Protein AF-A0A3N4GVA1-F1 (afdb_monomer_lite)

Sequence (71 aa):
MVKPFDVVIIFPLIVLSFLPTVIFAVQQTNNNNVYAVISINGEEVDRFLLTGNEEHRLITYYPAPGKYN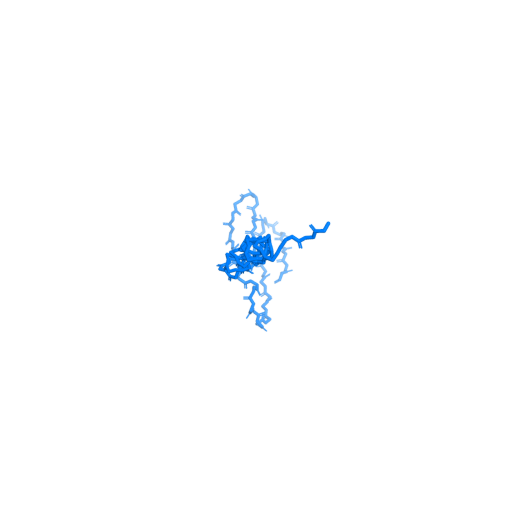IV

Secondary structure (DSSP, 8-state):
---HHHHHHHHHHHHHHTHHHHHHHHHHHT----EEEEEETTEEEEEEE-TT-------EEEEETTEEEE-

Structure (mmCIF, N/CA/C/O backbone):
data_AF-A0A3N4GVA1-F1
#
_entry.id   AF-A0A3N4GVA1-F1
#
loop_
_atom_site.group_PDB
_atom_site.id
_atom_site.type_symbol
_atom_site.label_atom_id
_atom_site.label_alt_id
_atom_site.label_comp_id
_atom_site.label_asym_id
_atom_site.label_entity_id
_atom_site.label_seq_id
_atom_site.pdbx_PDB_ins_code
_atom_site.Cartn_x
_atom_si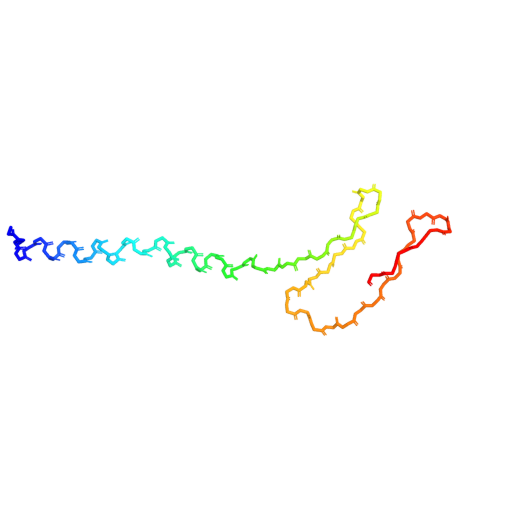te.Cartn_y
_atom_site.Cartn_z
_atom_site.occupancy
_atom_site.B_iso_or_equiv
_atom_site.auth_seq_id
_atom_site.auth_comp_id
_atom_site.auth_asym_id
_atom_site.auth_atom_id
_atom_site.pdbx_PDB_model_num
ATOM 1 N N . MET A 1 1 ? 9.226 5.490 -49.397 1.00 70.50 1 MET A N 1
ATOM 2 C CA . MET A 1 1 ? 10.681 5.226 -49.383 1.00 70.50 1 MET A CA 1
ATOM 3 C C . MET A 1 1 ? 11.254 6.040 -48.235 1.00 70.50 1 MET A C 1
ATOM 5 O O . MET A 1 1 ? 11.163 7.258 -48.299 1.00 70.50 1 MET A O 1
ATOM 9 N N . VAL A 1 2 ? 11.689 5.395 -47.152 1.00 72.19 2 VAL A N 1
ATOM 10 C CA . VAL A 1 2 ? 12.222 6.087 -45.964 1.00 72.19 2 VAL A CA 1
ATOM 11 C C . VAL A 1 2 ? 13.620 6.585 -46.318 1.00 72.19 2 VAL A C 1
ATOM 13 O O . VAL A 1 2 ? 14.442 5.783 -46.772 1.00 72.19 2 VAL A O 1
ATOM 16 N N . LYS A 1 3 ? 13.885 7.892 -46.210 1.00 84.00 3 LYS A N 1
ATOM 17 C CA . LYS A 1 3 ? 15.227 8.413 -46.501 1.00 84.00 3 LYS A CA 1
ATOM 18 C C . LYS A 1 3 ? 16.169 8.037 -45.351 1.00 84.00 3 LYS A C 1
ATOM 20 O O . LYS A 1 3 ? 15.726 7.970 -44.207 1.00 84.00 3 LYS A O 1
ATOM 25 N N . PRO A 1 4 ? 17.474 7.844 -45.605 1.00 78.44 4 PRO A N 1
ATOM 26 C CA . PRO A 1 4 ? 18.434 7.483 -44.557 1.00 78.44 4 PRO A CA 1
ATOM 27 C C . PRO A 1 4 ? 18.426 8.461 -43.372 1.00 78.44 4 PRO A C 1
ATOM 29 O O . PRO A 1 4 ? 18.567 8.054 -42.226 1.00 78.44 4 PRO A O 1
ATOM 32 N N . PHE A 1 5 ? 18.185 9.746 -43.648 1.00 84.94 5 PHE A N 1
ATOM 33 C CA . PHE A 1 5 ? 18.066 10.796 -42.636 1.00 84.94 5 PHE A CA 1
ATOM 34 C C . PHE A 1 5 ? 16.785 10.713 -41.796 1.00 84.94 5 PHE A C 1
ATOM 36 O O . PHE A 1 5 ? 16.798 11.108 -40.633 1.00 84.94 5 PHE A O 1
ATOM 43 N N . ASP A 1 6 ? 15.702 10.155 -42.340 1.00 84.50 6 ASP A N 1
ATOM 44 C CA . ASP A 1 6 ? 14.464 9.953 -41.585 1.00 84.50 6 ASP A CA 1
ATOM 45 C C . ASP A 1 6 ? 14.698 8.925 -40.474 1.00 84.50 6 ASP A C 1
ATOM 47 O O . ASP A 1 6 ? 14.219 9.100 -39.362 1.00 84.50 6 ASP A O 1
ATOM 51 N N . VAL A 1 7 ? 15.508 7.891 -40.731 1.00 87.44 7 VAL A N 1
ATOM 52 C CA . VAL A 1 7 ? 15.862 6.872 -39.728 1.00 87.44 7 VAL A CA 1
ATOM 53 C C . VAL A 1 7 ? 16.640 7.486 -38.562 1.00 87.44 7 VAL A C 1
ATOM 55 O O . VAL A 1 7 ? 16.372 7.154 -37.409 1.00 87.44 7 VAL A O 1
ATOM 58 N N . VAL A 1 8 ? 17.548 8.426 -38.847 1.00 90.56 8 VAL A N 1
ATOM 59 C CA . VAL A 1 8 ? 18.349 9.130 -37.828 1.00 90.56 8 VAL A CA 1
ATOM 60 C C . VAL A 1 8 ? 17.470 9.943 -36.877 1.00 90.56 8 VAL A C 1
ATOM 62 O O . VAL A 1 8 ? 17.807 10.074 -35.705 1.00 90.56 8 VAL A O 1
ATOM 65 N N . ILE A 1 9 ? 16.339 10.464 -37.356 1.00 91.25 9 ILE A N 1
ATOM 66 C CA . ILE A 1 9 ? 15.401 11.263 -36.556 1.00 91.25 9 ILE A CA 1
ATOM 67 C C . ILE A 1 9 ? 14.354 10.371 -35.877 1.00 91.25 9 ILE A C 1
ATOM 69 O O . ILE A 1 9 ? 14.054 10.536 -34.696 1.00 91.25 9 ILE A O 1
ATOM 73 N N . ILE A 1 10 ? 13.812 9.395 -36.601 1.00 92.44 10 ILE A N 1
ATOM 74 C CA . ILE A 1 10 ? 12.736 8.523 -36.124 1.00 92.44 10 ILE A CA 1
ATOM 75 C C . ILE A 1 10 ? 13.236 7.577 -35.029 1.00 92.44 10 ILE A C 1
ATOM 77 O O . ILE A 1 10 ? 12.524 7.346 -34.057 1.00 92.44 10 ILE A O 1
ATOM 81 N N . PHE A 1 11 ? 14.459 7.057 -35.141 1.00 92.94 11 PHE A N 1
ATOM 82 C CA . PHE A 1 11 ? 15.014 6.151 -34.137 1.00 92.94 11 PHE A CA 1
ATOM 83 C C . PHE A 1 11 ? 15.072 6.766 -32.721 1.00 92.94 11 PHE A C 1
ATOM 85 O O . PHE A 1 11 ? 14.493 6.176 -31.805 1.00 92.94 11 PHE A O 1
ATOM 92 N N . PRO A 1 12 ? 15.677 7.952 -32.494 1.00 94.25 12 PRO A N 1
ATOM 93 C CA . PRO A 1 12 ? 15.661 8.578 -31.177 1.00 94.25 12 PRO A CA 1
ATOM 94 C C . PRO A 1 12 ? 14.254 9.003 -30.750 1.00 94.25 12 PRO A C 1
ATOM 96 O O . PRO A 1 12 ? 13.952 8.899 -29.569 1.00 94.25 12 PRO A O 1
ATOM 99 N N . LEU A 1 13 ? 13.368 9.410 -31.668 1.00 94.75 13 LEU A N 1
ATOM 100 C CA . LEU A 1 13 ? 11.961 9.692 -31.340 1.00 94.75 13 LEU A CA 1
ATOM 101 C C . LEU A 1 13 ? 11.244 8.464 -30.768 1.00 94.75 13 LEU A C 1
ATOM 103 O O . LEU A 1 13 ? 10.523 8.585 -29.780 1.00 94.75 13 LEU A O 1
ATOM 107 N N . ILE A 1 14 ? 11.474 7.284 -31.349 1.00 94.94 14 ILE A N 1
ATOM 108 C CA . ILE A 1 14 ? 10.928 6.024 -30.834 1.00 94.94 14 ILE A CA 1
ATOM 109 C C . ILE A 1 14 ? 11.484 5.753 -29.437 1.00 94.94 14 ILE A C 1
ATOM 111 O O . ILE A 1 14 ? 10.701 5.511 -28.526 1.00 94.94 14 ILE A O 1
ATOM 115 N N . VAL A 1 15 ? 12.800 5.855 -29.226 1.00 96.06 15 VAL A N 1
ATOM 116 C CA . VAL A 1 15 ? 13.402 5.629 -27.897 1.00 96.06 15 VAL A CA 1
ATOM 117 C C . VAL A 1 15 ? 12.867 6.626 -26.862 1.00 96.06 15 VAL A C 1
ATOM 119 O O . VAL A 1 15 ? 12.457 6.231 -25.772 1.00 96.06 15 VAL A O 1
ATOM 122 N N . LEU A 1 16 ? 12.805 7.912 -27.215 1.00 96.62 16 LEU A N 1
ATOM 123 C CA . LEU A 1 16 ? 12.300 8.973 -26.344 1.00 96.62 16 LEU A CA 1
ATOM 124 C C . LEU A 1 16 ? 10.804 8.823 -26.047 1.00 96.62 16 LEU A C 1
ATOM 126 O O . LEU A 1 16 ? 10.363 9.234 -24.976 1.00 96.62 16 LEU A O 1
ATOM 130 N N . SER A 1 17 ? 10.026 8.192 -26.932 1.00 95.88 17 SER A N 1
ATOM 131 C CA . SER A 1 17 ? 8.601 7.933 -26.689 1.00 95.88 17 SER A CA 1
ATOM 132 C C . SER A 1 17 ? 8.343 7.006 -25.494 1.00 95.88 17 SER A C 1
ATOM 134 O O . SER A 1 17 ? 7.259 7.057 -24.918 1.00 95.88 17 SER A O 1
ATOM 136 N N . PHE A 1 18 ? 9.343 6.222 -25.069 1.00 95.81 18 PHE A N 1
ATOM 137 C CA . PHE A 1 18 ? 9.272 5.370 -23.876 1.00 95.81 18 PHE A CA 1
ATOM 138 C C . PHE A 1 18 ? 9.722 6.076 -22.586 1.00 95.81 18 PHE A C 1
ATOM 140 O O . PHE A 1 18 ? 9.570 5.507 -21.502 1.00 95.81 18 PHE A O 1
ATOM 147 N N . LEU A 1 19 ? 10.235 7.315 -22.654 1.00 96.00 19 LEU A N 1
ATOM 148 C CA . LEU A 1 19 ? 10.593 8.085 -21.454 1.00 96.00 19 LEU A CA 1
ATOM 149 C C . LEU A 1 19 ? 9.445 8.199 -20.439 1.00 96.00 19 LEU A C 1
ATOM 151 O O . LEU A 1 19 ? 9.714 7.991 -19.255 1.00 96.00 19 LEU A O 1
ATOM 155 N N . PRO A 1 20 ? 8.181 8.465 -20.835 1.00 94.06 20 PRO A N 1
ATOM 156 C CA . PRO A 1 20 ? 7.069 8.518 -19.889 1.00 94.06 20 PRO A CA 1
ATOM 157 C C . PRO A 1 20 ? 6.906 7.220 -19.093 1.00 94.06 20 PRO A C 1
ATOM 159 O O . PRO A 1 20 ? 6.656 7.270 -17.893 1.00 94.06 20 PRO A O 1
ATOM 162 N N . THR A 1 21 ? 7.111 6.060 -19.724 1.00 93.94 21 THR A N 1
ATOM 163 C CA . THR A 1 21 ? 7.032 4.750 -19.062 1.00 93.94 21 THR A CA 1
ATOM 164 C C . THR A 1 21 ? 8.130 4.581 -18.016 1.00 93.94 21 THR A C 1
ATOM 166 O O . THR A 1 21 ? 7.856 4.129 -16.906 1.00 93.94 21 THR A O 1
ATOM 169 N N . VAL A 1 22 ? 9.363 4.978 -18.343 1.00 92.31 22 VAL A N 1
ATOM 170 C CA . VAL A 1 22 ? 10.498 4.912 -17.408 1.00 92.31 22 VAL A CA 1
ATOM 171 C C . VAL A 1 22 ? 10.283 5.857 -16.225 1.00 92.31 22 VAL A C 1
ATOM 173 O O . VAL A 1 22 ? 10.452 5.452 -15.076 1.00 92.31 22 VAL A O 1
ATOM 176 N N . ILE A 1 23 ? 9.857 7.096 -16.490 1.00 91.25 23 ILE A N 1
ATOM 177 C CA . ILE A 1 23 ? 9.553 8.090 -15.450 1.00 91.25 23 ILE A CA 1
ATOM 178 C C . ILE A 1 23 ? 8.445 7.570 -14.526 1.00 91.25 23 ILE A C 1
ATOM 180 O O . ILE A 1 23 ? 8.585 7.632 -13.304 1.00 91.25 23 ILE A O 1
ATOM 184 N N . PHE A 1 24 ? 7.379 7.009 -15.099 1.00 90.19 24 PHE A N 1
ATOM 185 C CA . PHE A 1 24 ? 6.275 6.430 -14.339 1.00 90.19 2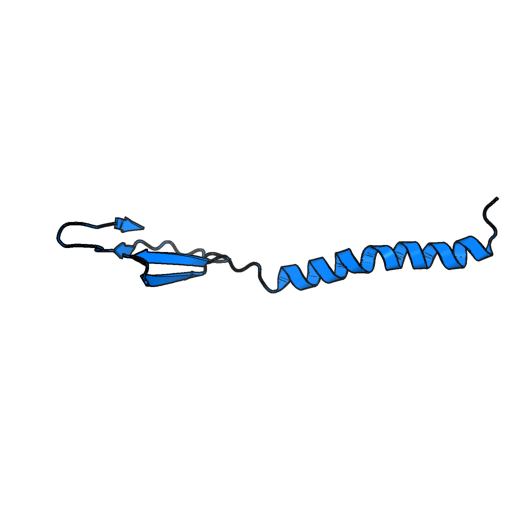4 PHE A CA 1
ATOM 186 C C . PHE A 1 24 ? 6.730 5.255 -13.462 1.00 90.19 24 PHE A C 1
ATOM 188 O O . PHE A 1 24 ? 6.389 5.205 -12.283 1.00 90.19 24 PHE A O 1
ATOM 195 N N . ALA A 1 25 ? 7.554 4.344 -13.988 1.00 87.69 25 ALA A N 1
ATOM 196 C CA . ALA A 1 25 ? 8.067 3.203 -13.227 1.00 87.69 25 ALA A CA 1
ATOM 197 C C . ALA A 1 25 ? 8.911 3.633 -12.009 1.00 87.69 25 ALA A C 1
ATOM 199 O O . ALA A 1 25 ? 8.761 3.089 -10.909 1.00 87.69 25 ALA A O 1
ATOM 200 N N . VAL A 1 26 ? 9.764 4.649 -12.179 1.00 85.19 26 VAL A N 1
ATOM 201 C CA . VAL A 1 26 ? 10.562 5.216 -11.078 1.00 85.19 26 VAL A CA 1
ATOM 202 C C . VAL A 1 26 ? 9.666 5.907 -10.043 1.00 85.19 26 VAL A C 1
ATOM 204 O O . VAL A 1 26 ? 9.871 5.736 -8.841 1.00 85.19 26 VAL A O 1
ATOM 207 N N . GLN A 1 27 ? 8.641 6.648 -10.474 1.00 80.69 27 GLN A N 1
ATOM 208 C CA . GLN A 1 27 ? 7.695 7.286 -9.549 1.00 80.69 27 GLN A CA 1
ATOM 209 C C . GLN A 1 27 ? 6.861 6.265 -8.763 1.00 80.69 27 GLN A C 1
ATOM 211 O O . GLN A 1 27 ? 6.704 6.423 -7.552 1.00 80.69 27 GLN A O 1
ATOM 216 N N . GLN A 1 28 ? 6.396 5.191 -9.409 1.00 74.69 28 GLN A N 1
ATOM 217 C CA . GLN A 1 28 ? 5.612 4.129 -8.766 1.00 74.69 28 GLN A CA 1
ATOM 218 C C . GLN A 1 28 ? 6.388 3.440 -7.632 1.00 74.69 28 GLN A C 1
ATOM 220 O O . GLN A 1 28 ? 5.808 3.055 -6.619 1.00 74.69 28 GLN A O 1
ATOM 225 N N . THR A 1 29 ? 7.712 3.321 -7.765 1.00 65.19 29 THR A N 1
ATOM 226 C CA . THR A 1 29 ? 8.559 2.647 -6.767 1.00 65.19 29 THR A CA 1
ATOM 227 C C . THR A 1 29 ? 8.562 3.370 -5.415 1.00 65.19 29 THR A C 1
ATOM 229 O O . THR A 1 29 ? 8.725 2.733 -4.379 1.00 65.19 29 THR A O 1
ATOM 232 N N . ASN A 1 30 ? 8.325 4.684 -5.391 1.00 62.19 30 ASN A N 1
ATOM 233 C CA . ASN A 1 30 ? 8.451 5.477 -4.168 1.00 62.19 30 ASN A CA 1
ATOM 234 C C . ASN A 1 30 ? 7.221 5.421 -3.240 1.00 62.19 30 ASN A C 1
ATOM 236 O O . ASN A 1 30 ? 7.323 5.900 -2.116 1.00 62.19 30 ASN A O 1
ATOM 240 N N . ASN A 1 31 ? 6.076 4.854 -3.658 1.00 63.69 31 ASN A N 1
ATOM 241 C CA . ASN A 1 31 ? 4.815 4.989 -2.903 1.00 63.69 31 ASN A CA 1
ATOM 242 C C . ASN A 1 31 ? 3.899 3.747 -2.904 1.00 63.69 31 ASN A C 1
ATOM 244 O O . ASN A 1 31 ? 2.688 3.877 -2.749 1.00 63.69 31 ASN A O 1
ATOM 248 N N . ASN A 1 32 ? 4.437 2.532 -3.031 1.00 74.44 32 ASN A N 1
ATOM 249 C CA . ASN A 1 32 ? 3.627 1.299 -2.974 1.00 74.44 32 ASN A CA 1
ATOM 250 C C . ASN A 1 32 ? 3.356 0.792 -1.541 1.00 74.44 32 ASN A C 1
ATOM 252 O O . ASN A 1 32 ? 3.001 -0.372 -1.339 1.00 74.44 32 ASN A O 1
ATOM 256 N N . ASN A 1 33 ? 3.537 1.645 -0.531 1.00 88.00 33 ASN A N 1
ATOM 257 C CA . ASN A 1 33 ? 3.228 1.293 0.848 1.00 88.00 33 ASN A CA 1
ATOM 258 C C . ASN A 1 33 ? 1.712 1.306 1.056 1.00 88.00 33 ASN A C 1
ATOM 260 O O . ASN A 1 33 ? 1.074 2.357 1.057 1.00 88.00 33 ASN A O 1
ATOM 264 N N . VAL A 1 34 ? 1.142 0.120 1.233 1.00 90.25 34 VAL A N 1
ATOM 265 C CA . VAL A 1 34 ? -0.258 -0.096 1.574 1.00 90.25 34 VAL A CA 1
ATOM 266 C C . VAL A 1 34 ? -0.364 -0.122 3.089 1.00 90.25 34 VAL A C 1
ATOM 268 O O . VAL A 1 34 ? 0.403 -0.814 3.762 1.00 90.25 34 VAL A O 1
ATOM 271 N N . TYR A 1 35 ? -1.327 0.625 3.618 1.00 93.38 35 TYR A N 1
ATOM 272 C CA . TYR A 1 35 ? -1.608 0.689 5.044 1.00 93.38 35 TYR A CA 1
ATOM 273 C C . TYR A 1 35 ? -3.022 0.181 5.332 1.00 93.38 35 TYR A C 1
ATOM 275 O O . TYR A 1 35 ? -3.956 0.507 4.600 1.00 93.38 35 TYR A O 1
ATOM 283 N N . ALA A 1 36 ? -3.186 -0.575 6.416 1.00 94.06 36 ALA A N 1
ATOM 284 C CA . ALA A 1 36 ? -4.485 -0.801 7.038 1.00 94.06 36 ALA A CA 1
ATOM 285 C C . ALA A 1 36 ? -4.756 0.349 8.007 1.00 94.06 36 ALA A C 1
ATOM 287 O O . ALA A 1 36 ? -3.950 0.597 8.901 1.00 94.06 36 ALA A O 1
ATOM 288 N N . VAL A 1 37 ? -5.877 1.041 7.829 1.00 95.62 37 VAL A N 1
ATOM 289 C CA . VAL A 1 37 ? -6.325 2.107 8.728 1.00 95.62 37 VAL A CA 1
ATOM 290 C C . VAL A 1 37 ? -7.555 1.610 9.470 1.00 95.62 37 VAL A C 1
ATOM 292 O O . VAL A 1 37 ? -8.530 1.192 8.842 1.00 95.62 37 VAL A O 1
ATOM 295 N N . ILE A 1 38 ? -7.502 1.632 10.799 1.00 96.00 38 ILE A N 1
ATOM 296 C CA . ILE A 1 38 ? -8.610 1.226 11.65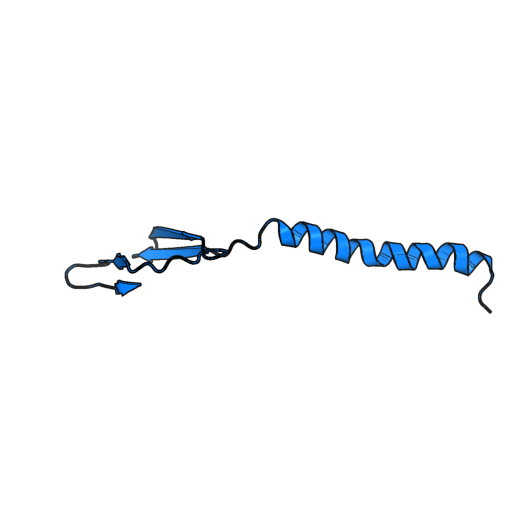5 1.00 96.00 38 ILE A CA 1
ATOM 297 C C . ILE A 1 38 ? -9.279 2.503 12.134 1.00 96.00 38 ILE A C 1
ATOM 299 O O . ILE A 1 38 ? -8.660 3.339 12.794 1.00 96.00 38 ILE A O 1
ATOM 303 N N . SER A 1 39 ? -10.563 2.640 11.817 1.00 96.38 39 SER A N 1
ATOM 304 C CA . SER A 1 39 ? -11.371 3.769 12.259 1.00 96.38 39 SER A CA 1
ATOM 305 C C . SER A 1 39 ? -12.564 3.291 13.069 1.00 96.38 39 SER A C 1
ATOM 307 O O . SER A 1 39 ? -13.278 2.372 12.665 1.00 96.38 39 SER A O 1
ATOM 309 N N . ILE A 1 40 ? -12.807 3.944 14.201 1.00 96.00 40 ILE A N 1
ATOM 310 C CA . ILE A 1 40 ? -13.955 3.687 15.069 1.00 96.00 40 ILE A CA 1
ATOM 311 C C . ILE A 1 40 ? -14.738 4.988 15.177 1.00 96.00 40 ILE A C 1
ATOM 313 O O . ILE A 1 40 ? -14.189 6.025 15.526 1.00 96.00 40 ILE A O 1
ATOM 317 N N . ASN A 1 41 ? -16.030 4.942 14.847 1.00 94.81 41 ASN A N 1
ATOM 318 C CA . ASN A 1 41 ? -16.911 6.118 14.840 1.00 94.81 41 ASN A CA 1
ATOM 319 C C . ASN A 1 41 ? -16.392 7.286 13.972 1.00 94.81 41 ASN A C 1
ATOM 321 O O . ASN A 1 41 ? -16.651 8.447 14.269 1.00 94.81 41 ASN A O 1
ATOM 325 N N . GLY A 1 42 ? -15.680 6.974 12.884 1.00 94.25 42 GLY A N 1
ATOM 326 C CA . GLY A 1 42 ? -15.133 7.965 11.952 1.00 94.25 42 GLY A CA 1
ATOM 327 C C . GLY A 1 42 ? -13.796 8.578 12.374 1.00 94.25 42 GLY A C 1
ATOM 328 O O . GLY A 1 42 ? -13.218 9.328 11.592 1.00 94.25 42 GLY A O 1
ATOM 329 N N . GLU A 1 43 ? -13.281 8.235 13.554 1.00 96.19 43 GLU A N 1
ATOM 330 C CA . GLU A 1 43 ? -11.951 8.638 14.010 1.00 96.19 43 GLU A CA 1
ATOM 331 C C . GLU A 1 43 ? -10.944 7.521 13.724 1.00 96.19 43 GLU A C 1
ATOM 333 O O . GLU A 1 43 ? -11.208 6.351 14.003 1.00 96.19 43 GLU A O 1
ATOM 338 N N . GLU A 1 44 ? -9.803 7.864 13.124 1.00 96.50 44 GLU A N 1
ATOM 339 C CA . GLU A 1 44 ? -8.685 6.939 12.938 1.00 96.50 44 GLU A CA 1
ATOM 340 C C . GLU A 1 44 ? -8.048 6.647 14.296 1.00 96.50 44 GLU A C 1
ATOM 342 O O . GLU A 1 44 ? -7.493 7.537 14.934 1.00 96.50 44 GLU A O 1
ATOM 347 N N . VAL A 1 45 ? -8.145 5.394 14.735 1.00 95.62 45 VAL A N 1
ATOM 348 C CA . VAL A 1 45 ? -7.620 4.952 16.031 1.00 95.62 45 VAL A CA 1
ATOM 349 C C . VAL A 1 45 ? -6.317 4.178 15.890 1.00 95.62 45 VAL A C 1
ATOM 351 O O . VAL A 1 45 ? -5.578 4.064 16.863 1.00 95.62 45 VAL A O 1
ATOM 354 N N . ASP A 1 46 ? -6.035 3.634 14.701 1.00 95.44 46 ASP A N 1
ATOM 355 C CA . ASP A 1 46 ? -4.812 2.879 14.453 1.00 95.44 46 ASP A CA 1
ATOM 356 C C . ASP A 1 46 ? -4.445 2.806 12.967 1.00 95.44 46 ASP A C 1
ATOM 358 O O . ASP A 1 46 ? -5.306 2.918 12.084 1.00 95.44 46 ASP A O 1
ATOM 362 N N . ARG A 1 47 ? -3.160 2.561 12.692 1.00 94.75 47 ARG A N 1
ATOM 363 C CA . ARG A 1 47 ? -2.625 2.412 11.335 1.00 94.75 47 ARG A CA 1
ATOM 364 C C . ARG A 1 47 ? -1.462 1.430 11.297 1.00 94.75 47 ARG A C 1
ATOM 366 O O . ARG A 1 47 ? -0.452 1.616 11.970 1.00 94.75 47 ARG 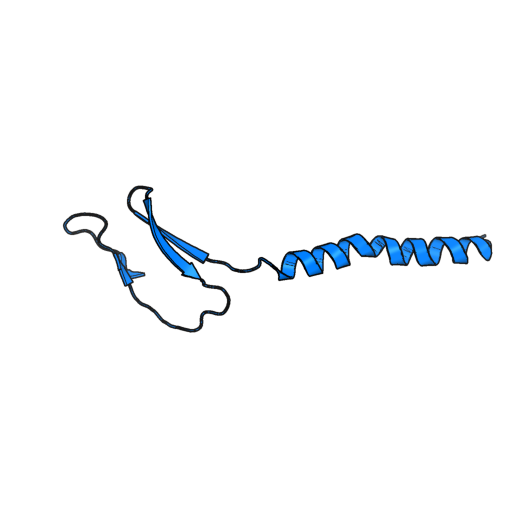A O 1
ATOM 373 N N . PHE A 1 48 ? -1.538 0.463 10.388 1.00 93.56 48 PHE A N 1
ATOM 374 C CA . PHE A 1 48 ? -0.488 -0.532 10.170 1.00 93.56 48 PHE A CA 1
ATOM 375 C C . PHE A 1 48 ? 0.049 -0.480 8.753 1.00 93.56 48 PHE A C 1
ATOM 377 O O . PHE A 1 48 ? -0.722 -0.477 7.797 1.00 93.56 48 PHE A O 1
ATOM 384 N N . LEU A 1 49 ? 1.373 -0.493 8.607 1.00 92.62 49 LEU A N 1
ATOM 385 C CA . LEU A 1 49 ? 2.004 -0.778 7.323 1.00 92.62 49 LEU A CA 1
ATOM 386 C C . LEU A 1 49 ? 1.815 -2.267 7.005 1.00 92.62 49 LEU A C 1
ATOM 388 O O . LEU A 1 49 ? 2.201 -3.124 7.802 1.00 92.62 49 LEU A O 1
ATOM 392 N N . LEU A 1 50 ? 1.213 -2.562 5.853 1.00 92.19 50 LEU A N 1
ATOM 393 C CA . LEU A 1 50 ? 1.039 -3.927 5.349 1.00 92.19 50 LEU A CA 1
ATOM 394 C C . LEU A 1 50 ? 2.154 -4.318 4.381 1.00 92.19 50 LEU A C 1
ATOM 396 O O . LEU A 1 50 ? 2.568 -5.474 4.344 1.00 92.19 50 LEU A O 1
ATOM 400 N N . THR A 1 51 ? 2.646 -3.366 3.586 1.00 91.38 51 THR A N 1
ATOM 401 C CA . THR A 1 51 ? 3.718 -3.640 2.623 1.00 91.38 51 THR A CA 1
ATOM 402 C C . THR A 1 51 ? 4.978 -4.103 3.350 1.00 91.38 51 THR A C 1
ATOM 404 O O . THR A 1 51 ? 5.540 -3.364 4.153 1.00 91.38 51 THR A O 1
ATOM 407 N N . GLY A 1 52 ? 5.421 -5.326 3.047 1.00 88.38 52 GLY A N 1
ATOM 408 C CA . GLY A 1 52 ? 6.608 -5.934 3.654 1.00 88.38 52 GLY A CA 1
ATOM 409 C C . GLY A 1 52 ? 6.418 -6.408 5.097 1.00 88.38 52 GLY A C 1
ATOM 410 O O . GLY A 1 52 ? 7.407 -6.720 5.752 1.00 88.38 52 GLY A O 1
ATOM 411 N N . ASN A 1 53 ? 5.183 -6.446 5.608 1.00 87.81 53 ASN A N 1
ATOM 412 C CA . ASN A 1 53 ? 4.910 -6.942 6.950 1.00 87.81 53 ASN A CA 1
ATOM 413 C C . ASN A 1 53 ? 4.693 -8.463 6.932 1.00 87.81 53 ASN A C 1
ATOM 415 O O . ASN A 1 53 ? 3.759 -8.956 6.300 1.00 87.81 53 ASN A O 1
ATOM 419 N N . GLU A 1 54 ? 5.557 -9.193 7.634 1.00 90.12 54 GLU A N 1
ATOM 420 C CA . GLU A 1 54 ? 5.491 -10.652 7.791 1.00 90.12 54 GLU A CA 1
ATOM 421 C C . GLU A 1 54 ? 5.000 -11.068 9.189 1.00 90.12 54 GLU A C 1
ATOM 423 O O . GLU A 1 54 ? 4.805 -12.254 9.460 1.00 90.12 54 GLU A O 1
ATOM 428 N N . GLU A 1 55 ? 4.792 -10.107 10.094 1.00 89.88 55 GLU A N 1
ATOM 429 C CA . GLU A 1 55 ? 4.349 -10.382 11.455 1.00 89.88 55 GLU A CA 1
ATOM 430 C C . GLU A 1 55 ? 2.857 -10.712 11.492 1.00 89.88 55 GLU A C 1
ATOM 432 O O . GLU A 1 55 ? 2.007 -9.969 10.998 1.00 89.88 55 GLU A O 1
ATOM 437 N N . HIS A 1 56 ? 2.517 -11.805 12.173 1.00 91.00 56 HIS A N 1
ATOM 438 C CA . HIS A 1 56 ? 1.138 -12.072 12.547 1.00 91.00 56 HIS A CA 1
ATOM 439 C C . HIS A 1 56 ? 0.794 -11.318 13.833 1.00 91.00 56 HIS A C 1
ATOM 441 O O . HIS A 1 56 ? 1.458 -11.482 14.860 1.00 91.00 56 HIS A O 1
ATOM 447 N N . ARG A 1 57 ? -0.272 -10.520 13.792 1.00 89.25 57 ARG A N 1
ATOM 448 C CA . ARG A 1 57 ? -0.767 -9.754 14.934 1.00 89.25 57 ARG A CA 1
ATOM 449 C C . ARG A 1 57 ? -2.277 -9.926 15.042 1.00 89.25 57 ARG A C 1
ATOM 451 O O . ARG A 1 57 ? -2.956 -9.901 14.027 1.00 89.25 57 ARG A O 1
ATOM 458 N N . LEU A 1 58 ? -2.763 -10.077 16.272 1.00 94.44 58 LEU A N 1
ATOM 459 C CA . LEU A 1 58 ? -4.184 -10.073 16.609 1.00 94.44 58 LEU A CA 1
ATOM 460 C C . LEU A 1 58 ? -4.445 -8.932 17.587 1.00 94.44 58 LEU A C 1
ATOM 462 O O . LEU A 1 58 ? -3.832 -8.882 18.657 1.00 94.44 58 LEU A O 1
A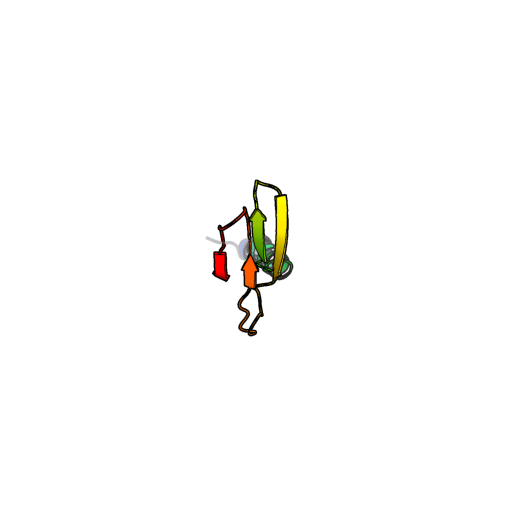TOM 466 N N . ILE A 1 59 ? -5.348 -8.025 17.231 1.00 94.44 59 ILE A N 1
ATOM 467 C CA . ILE A 1 59 ? -5.723 -6.879 18.062 1.00 94.44 59 ILE A CA 1
ATOM 468 C C . ILE A 1 59 ? -7.222 -6.911 18.304 1.00 94.44 59 ILE A C 1
ATOM 470 O O . ILE A 1 59 ? -8.014 -7.096 17.387 1.00 94.44 59 ILE A O 1
ATOM 474 N N . THR A 1 60 ? -7.621 -6.713 19.560 1.00 96.31 60 THR A N 1
ATOM 475 C CA . THR A 1 60 ? -9.033 -6.586 19.924 1.00 96.31 60 THR A CA 1
ATOM 476 C C . THR A 1 60 ? -9.388 -5.125 20.158 1.00 96.31 60 THR A C 1
ATOM 478 O O . THR A 1 60 ? -8.853 -4.490 21.065 1.00 96.31 60 THR A O 1
ATOM 481 N N . TYR A 1 61 ? -10.326 -4.614 19.372 1.00 96.12 61 TYR A N 1
ATOM 482 C CA . TYR A 1 61 ? -10.882 -3.273 19.501 1.00 96.12 61 TYR A CA 1
ATOM 483 C C . TYR A 1 61 ? -12.248 -3.324 20.181 1.00 96.12 61 TYR A C 1
ATOM 485 O O . TYR A 1 61 ? -13.025 -4.242 19.932 1.00 96.12 61 TYR A O 1
ATOM 493 N N . TYR A 1 62 ? -12.564 -2.310 20.989 1.00 95.38 62 TYR A N 1
ATOM 494 C CA . TYR A 1 62 ? -13.830 -2.197 21.721 1.00 95.38 62 TYR A CA 1
ATOM 495 C C . TYR A 1 62 ? -14.555 -0.899 21.339 1.00 95.38 62 TYR A C 1
ATOM 497 O O . TYR A 1 62 ? -14.398 0.115 22.017 1.00 95.38 62 TYR A O 1
ATOM 505 N N . PRO A 1 63 ? -15.339 -0.886 20.246 1.00 93.31 63 PRO A N 1
ATOM 506 C CA . PRO A 1 63 ? -15.966 0.339 19.750 1.00 93.31 63 PRO A CA 1
ATOM 507 C C . PRO A 1 63 ? -17.102 0.873 20.639 1.00 93.31 63 PRO A C 1
ATOM 509 O O . PRO A 1 63 ? -17.470 2.040 20.525 1.00 93.31 63 PRO A O 1
ATOM 512 N N . ALA A 1 64 ? -17.691 0.032 21.496 1.00 94.00 64 ALA A N 1
ATOM 513 C CA . ALA A 1 64 ? -18.741 0.408 22.444 1.00 94.00 64 ALA A CA 1
ATOM 514 C C . ALA A 1 64 ? -18.826 -0.612 23.599 1.00 94.00 64 ALA A C 1
ATOM 516 O O . ALA A 1 64 ? -18.320 -1.728 23.455 1.00 94.00 64 ALA A O 1
ATOM 517 N N . PRO A 1 65 ? -19.507 -0.292 24.719 1.00 94.44 65 PRO A N 1
ATOM 518 C CA . PRO A 1 65 ? -19.697 -1.235 25.819 1.00 94.44 65 PRO A CA 1
ATOM 519 C C . PRO A 1 65 ? -20.297 -2.564 25.338 1.00 94.44 65 PRO A C 1
ATOM 521 O O . PRO A 1 65 ? -21.345 -2.588 24.694 1.00 94.44 65 PRO A O 1
ATOM 524 N N . GLY A 1 66 ? -19.606 -3.669 25.625 1.00 95.12 66 GLY A N 1
ATOM 525 C CA . GLY A 1 66 ? -20.016 -5.018 25.221 1.00 95.12 66 GLY A CA 1
ATOM 526 C C . GLY A 1 66 ? -19.835 -5.354 23.734 1.00 95.12 66 GLY A C 1
ATOM 527 O O . GLY A 1 66 ? -20.184 -6.461 23.332 1.00 95.12 66 GLY A O 1
ATOM 528 N N . LYS A 1 67 ? -19.290 -4.448 22.912 1.00 95.69 67 LYS A N 1
ATOM 529 C CA . LYS A 1 67 ? -18.981 -4.701 21.496 1.00 95.69 67 LYS A CA 1
ATOM 530 C C . LYS A 1 67 ? -17.475 -4.806 21.302 1.00 95.69 67 LYS A C 1
ATOM 532 O O . LYS A 1 67 ? -16.738 -3.999 21.862 1.00 95.69 67 LYS A O 1
ATOM 537 N N . TYR A 1 68 ? -17.034 -5.761 20.488 1.00 96.69 68 TYR A N 1
ATOM 538 C CA . TYR A 1 68 ? -15.626 -5.918 20.148 1.00 96.69 68 TYR A CA 1
ATOM 539 C C . TYR A 1 68 ? -15.419 -6.485 18.742 1.00 96.69 68 TYR A C 1
ATOM 541 O O . TYR A 1 68 ? -16.293 -7.162 18.196 1.00 96.69 68 TYR A O 1
ATOM 549 N N . ASN A 1 69 ? -14.235 -6.233 18.192 1.00 95.69 69 ASN A N 1
ATOM 550 C CA . ASN A 1 69 ? -13.746 -6.797 16.938 1.00 95.69 69 ASN A CA 1
ATOM 551 C C . ASN A 1 69 ? -12.313 -7.283 17.153 1.00 95.69 69 ASN A C 1
ATOM 553 O O . ASN A 1 69 ? -11.512 -6.551 17.725 1.00 95.69 69 ASN A O 1
ATOM 557 N N . ILE A 1 70 ? -11.998 -8.494 16.696 1.00 95.69 70 ILE A N 1
ATOM 558 C CA . ILE A 1 70 ? -10.631 -9.023 16.674 1.00 95.69 70 ILE A CA 1
ATOM 559 C C . ILE A 1 70 ? -10.166 -8.979 15.223 1.00 95.69 70 ILE A C 1
ATOM 561 O O . ILE A 1 70 ? -10.881 -9.479 14.351 1.00 95.69 70 ILE A O 1
ATOM 565 N N . VAL A 1 71 ? -9.024 -8.344 14.981 1.00 91.81 71 VAL A N 1
ATOM 566 C CA . VAL A 1 71 ? -8.451 -8.108 13.651 1.00 91.81 71 VAL A CA 1
ATOM 567 C C . VAL A 1 71 ? -7.025 -8.619 13.619 1.00 91.81 71 VAL A C 1
ATOM 569 O O . VAL A 1 71 ? -6.323 -8.409 14.636 1.00 91.81 71 VAL A O 1
#

Organism: NCBI:txid2487350

Radius of gyration: 25.4 Å; chains: 1; bounding box: 38×23×75 Å

pLDDT: mean 90.16, std 8.12, range [62.19, 96.69]

Foldseek 3Di:
DQDPVNCVVVVVVVVVVCVVVVVVVVVVVVDPFDKDFDDAPNHGPDIDTPVPDPDDDWDWDDNDVPDIDID